Protein AF-A0AAW6XY29-F1 (afdb_monomer_lite)

Structure (mmCIF, N/CA/C/O backbone):
data_AF-A0AAW6XY29-F1
#
_entry.id   AF-A0AAW6XY29-F1
#
loop_
_atom_site.group_PDB
_atom_site.id
_atom_site.type_symbol
_atom_site.label_atom_id
_atom_site.label_alt_id
_atom_site.label_comp_id
_atom_site.label_asym_id
_atom_site.label_entity_id
_atom_site.label_seq_id
_atom_site.pdbx_PDB_ins_code
_atom_site.Cartn_x
_atom_site.Cartn_y
_atom_site.Cartn_z
_atom_site.occupancy
_atom_site.B_iso_or_equiv
_atom_site.auth_seq_id
_atom_site.auth_comp_id
_atom_site.auth_asym_id
_atom_site.auth_atom_id
_atom_site.pdbx_PDB_model_num
ATOM 1 N N . MET A 1 1 ? -2.137 -1.461 -13.299 1.00 73.56 1 MET A N 1
ATOM 2 C CA . MET A 1 1 ? -3.261 -2.405 -13.070 1.00 73.56 1 MET A CA 1
ATOM 3 C C . MET A 1 1 ? -3.184 -3.144 -11.741 1.00 73.56 1 MET A C 1
ATOM 5 O O . MET A 1 1 ? -4.227 -3.340 -11.135 1.00 73.56 1 MET A O 1
ATOM 9 N N . VAL A 1 2 ? -1.993 -3.513 -11.251 1.00 80.81 2 VAL A N 1
ATOM 10 C CA . VAL A 1 2 ? -1.844 -4.213 -9.957 1.00 80.81 2 VAL A CA 1
ATOM 11 C C . VAL A 1 2 ? -2.440 -3.420 -8.786 1.00 80.81 2 VAL A C 1
ATOM 13 O O . VAL A 1 2 ? -3.220 -3.976 -8.021 1.00 80.81 2 VAL A O 1
ATOM 16 N N . LEU A 1 3 ? -2.157 -2.114 -8.693 1.00 78.81 3 LEU A N 1
ATOM 17 C CA . LEU A 1 3 ? -2.700 -1.252 -7.631 1.00 78.81 3 LEU A CA 1
ATOM 18 C C . LEU A 1 3 ? -4.224 -1.107 -7.700 1.00 78.81 3 LEU A C 1
ATOM 20 O O . LEU A 1 3 ? -4.882 -1.212 -6.674 1.00 78.81 3 LEU A O 1
ATOM 24 N N . LEU A 1 4 ? -4.790 -0.956 -8.903 1.00 79.62 4 LEU A N 1
ATOM 25 C CA . LEU A 1 4 ? -6.242 -0.915 -9.110 1.00 79.62 4 LEU A CA 1
ATOM 26 C C . LEU A 1 4 ? -6.917 -2.205 -8.625 1.00 79.62 4 LEU A C 1
ATOM 28 O O . LEU A 1 4 ? -7.896 -2.150 -7.885 1.00 79.62 4 LEU A O 1
ATOM 32 N N . ALA A 1 5 ? -6.375 -3.367 -8.999 1.00 80.19 5 ALA A N 1
ATOM 33 C CA . ALA A 1 5 ? -6.884 -4.651 -8.525 1.00 80.19 5 ALA A CA 1
ATOM 34 C C . ALA A 1 5 ? -6.754 -4.775 -6.996 1.00 80.19 5 ALA A C 1
ATOM 36 O O . ALA A 1 5 ? -7.709 -5.169 -6.329 1.00 80.19 5 ALA A O 1
ATOM 37 N N . GLY A 1 6 ? -5.609 -4.376 -6.433 1.00 76.56 6 GLY A N 1
ATOM 38 C CA . GLY A 1 6 ? -5.377 -4.351 -4.987 1.00 76.56 6 GLY A CA 1
ATOM 39 C C . GLY A 1 6 ? -6.364 -3.453 -4.235 1.00 76.56 6 GLY A C 1
ATOM 40 O O . GLY A 1 6 ? -6.906 -3.878 -3.215 1.00 76.56 6 GLY A O 1
ATOM 41 N N . ALA A 1 7 ? -6.659 -2.262 -4.768 1.00 73.25 7 ALA A N 1
ATOM 42 C CA . ALA A 1 7 ? -7.613 -1.307 -4.205 1.00 73.25 7 ALA A CA 1
ATOM 43 C C . ALA A 1 7 ? -9.044 -1.865 -4.197 1.00 73.25 7 ALA A C 1
ATOM 45 O O . ALA A 1 7 ? -9.715 -1.827 -3.166 1.00 73.25 7 ALA A O 1
ATOM 46 N N . ILE A 1 8 ? -9.485 -2.463 -5.309 1.00 80.62 8 ILE A N 1
ATOM 47 C CA . ILE A 1 8 ? -10.803 -3.109 -5.411 1.00 80.62 8 ILE A CA 1
ATOM 48 C C . ILE A 1 8 ? -10.924 -4.249 -4.394 1.00 80.62 8 ILE A C 1
ATOM 50 O O . ILE A 1 8 ? -11.921 -4.338 -3.678 1.00 80.62 8 ILE A O 1
ATOM 54 N N . VAL A 1 9 ? -9.899 -5.099 -4.278 1.00 82.25 9 VAL A N 1
ATOM 55 C CA . VAL A 1 9 ? -9.902 -6.178 -3.280 1.00 82.25 9 VAL A CA 1
ATOM 56 C C . VAL A 1 9 ? -9.884 -5.613 -1.856 1.00 82.25 9 VAL A C 1
ATOM 58 O O . VAL A 1 9 ? -10.583 -6.137 -0.995 1.00 82.25 9 VAL A O 1
ATOM 61 N N . GLY A 1 10 ? -9.178 -4.507 -1.609 1.00 75.06 10 GLY A N 1
ATOM 62 C CA . GLY A 1 10 ? -9.187 -3.808 -0.321 1.00 75.06 10 GLY A CA 1
ATOM 63 C C . GLY A 1 10 ? -10.582 -3.328 0.100 1.00 75.06 10 GLY A C 1
ATOM 64 O O . GLY A 1 10 ? -10.947 -3.460 1.270 1.00 75.06 10 GLY A O 1
ATOM 65 N N . VAL A 1 11 ? -11.392 -2.850 -0.852 1.00 77.94 11 VAL A N 1
ATOM 66 C CA . VAL A 1 11 ? -12.801 -2.474 -0.619 1.00 77.94 11 VAL A CA 1
ATOM 67 C C . VAL A 1 11 ? -13.662 -3.697 -0.294 1.00 77.94 11 VAL A C 1
ATOM 69 O O . VAL A 1 11 ? -14.496 -3.643 0.607 1.00 77.94 11 VAL A O 1
ATOM 72 N N . LEU A 1 12 ? -13.447 -4.827 -0.972 1.00 80.38 12 LEU A N 1
ATOM 73 C CA . LEU A 1 12 ? -14.156 -6.069 -0.647 1.00 80.38 12 LEU A CA 1
ATOM 74 C C . LEU A 1 12 ? -13.781 -6.564 0.758 1.00 80.38 12 LEU A C 1
ATOM 76 O O . LEU A 1 12 ? -14.654 -6.926 1.541 1.00 80.38 12 LEU A O 1
ATOM 80 N N . ILE A 1 13 ? -12.496 -6.518 1.115 1.00 77.56 13 ILE A N 1
ATOM 81 C CA . ILE A 1 13 ? -12.022 -6.847 2.464 1.00 77.56 13 ILE A CA 1
ATOM 82 C C . ILE A 1 13 ? -12.714 -5.964 3.514 1.00 77.56 13 ILE A C 1
ATOM 84 O O . ILE A 1 13 ? -13.157 -6.484 4.535 1.00 77.56 13 ILE A O 1
ATOM 88 N N . GLU A 1 14 ? -12.869 -4.660 3.263 1.00 73.94 14 GLU A N 1
ATOM 89 C CA . GLU A 1 14 ? -13.608 -3.755 4.164 1.00 73.94 14 GLU A CA 1
ATOM 90 C C . GLU A 1 14 ? -15.055 -4.219 4.385 1.00 73.94 14 GLU A C 1
ATOM 92 O O . GLU A 1 14 ? -15.541 -4.222 5.517 1.00 73.94 14 GLU A O 1
ATOM 97 N N . ALA A 1 15 ? -15.727 -4.622 3.303 1.00 77.38 15 ALA A N 1
ATOM 98 C CA . ALA A 1 15 ? -17.138 -4.990 3.314 1.00 77.38 15 ALA A CA 1
ATOM 99 C C . ALA A 1 15 ? -17.414 -6.320 4.034 1.00 77.38 15 ALA A C 1
ATOM 101 O O . ALA A 1 15 ? -18.484 -6.485 4.620 1.00 77.38 15 ALA A O 1
ATOM 102 N N . PHE A 1 16 ? -16.469 -7.265 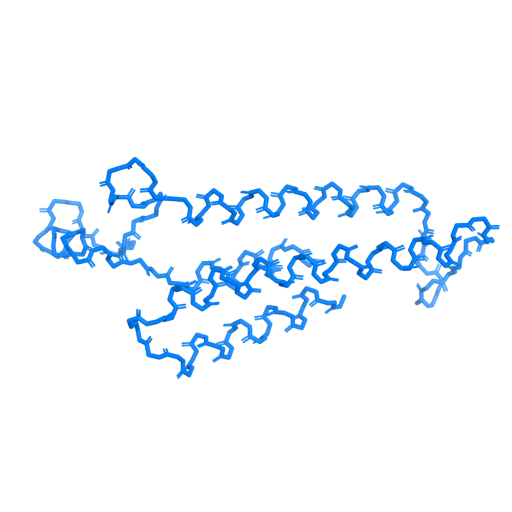3.997 1.00 78.12 16 PHE A N 1
ATOM 103 C CA . PHE A 1 16 ? -16.676 -8.625 4.509 1.00 78.12 16 PHE A CA 1
ATOM 104 C C . PHE A 1 16 ? -15.945 -8.935 5.825 1.00 78.12 16 PHE A C 1
ATOM 106 O O . PHE A 1 16 ? -16.341 -9.872 6.521 1.00 78.12 16 PHE A O 1
ATOM 113 N N . VAL A 1 17 ? -14.894 -8.195 6.202 1.00 77.88 17 VAL A N 1
ATOM 114 C CA . VAL A 1 17 ? -14.109 -8.501 7.413 1.00 77.88 17 VAL A CA 1
ATOM 115 C C . VAL A 1 17 ? -14.714 -7.842 8.667 1.00 77.88 17 VAL A C 1
ATOM 117 O O . VAL A 1 17 ? -14.980 -6.639 8.670 1.00 77.88 17 VAL A O 1
ATOM 120 N N . PRO A 1 18 ? -14.890 -8.585 9.780 1.00 73.88 18 PRO A N 1
ATOM 121 C CA . PRO A 1 18 ? -15.421 -8.040 11.029 1.00 73.88 18 PRO A CA 1
ATOM 122 C C . PRO A 1 18 ? -14.501 -6.979 11.657 1.00 73.88 18 PRO A C 1
ATOM 124 O O . PRO A 1 18 ? -13.271 -7.082 11.614 1.00 73.88 18 PRO A O 1
ATOM 127 N N . ALA A 1 19 ? -15.111 -5.980 12.306 1.00 64.50 19 ALA A N 1
A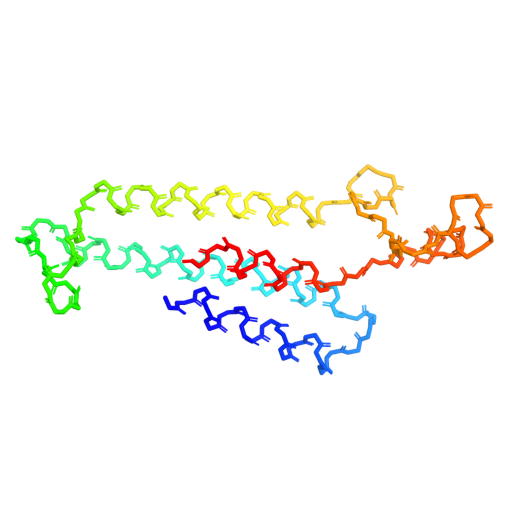TOM 128 C CA . ALA A 1 19 ? -14.459 -4.747 12.768 1.00 64.50 19 ALA A CA 1
ATOM 129 C C . ALA A 1 19 ? -13.188 -4.957 13.617 1.00 64.50 19 ALA A C 1
ATOM 131 O O . ALA A 1 19 ? -12.239 -4.190 13.487 1.00 64.50 19 ALA A O 1
ATOM 132 N N . GLY A 1 20 ? -13.131 -6.017 14.434 1.00 68.12 20 GLY A N 1
ATOM 133 C CA . GLY A 1 20 ? -11.972 -6.304 15.289 1.00 68.12 20 GLY A CA 1
ATOM 134 C C . GLY A 1 20 ? -10.702 -6.738 14.539 1.00 68.12 20 GLY A C 1
ATOM 135 O O . GLY A 1 20 ? -9.598 -6.514 15.029 1.00 68.12 20 GLY A O 1
ATOM 136 N N . ALA A 1 21 ? -10.831 -7.336 13.349 1.00 72.50 21 ALA A N 1
ATOM 137 C CA . ALA A 1 21 ? -9.692 -7.781 12.534 1.00 72.50 21 ALA A CA 1
ATOM 138 C C . ALA A 1 21 ? -9.426 -6.871 11.325 1.00 72.50 21 ALA A C 1
ATOM 140 O O . ALA A 1 21 ? -8.308 -6.846 10.805 1.00 72.50 21 ALA A O 1
ATOM 141 N N . ARG A 1 22 ? -10.437 -6.108 10.895 1.00 75.50 22 ARG A N 1
ATOM 142 C CA . ARG A 1 22 ? -10.445 -5.330 9.651 1.00 75.50 22 ARG A CA 1
ATOM 143 C C . ARG A 1 22 ? -9.236 -4.420 9.485 1.00 75.50 22 ARG A C 1
ATOM 145 O O . ARG A 1 22 ? -8.590 -4.459 8.443 1.00 75.50 22 ARG A O 1
ATOM 152 N N . ARG A 1 23 ? -8.851 -3.699 10.542 1.00 68.00 23 ARG A N 1
ATOM 153 C CA . ARG A 1 23 ? -7.674 -2.820 10.517 1.00 68.00 23 ARG A CA 1
ATOM 154 C C . ARG A 1 23 ? -6.378 -3.580 10.227 1.00 68.00 23 ARG A C 1
ATOM 156 O O . ARG A 1 23 ? -5.626 -3.183 9.346 1.00 68.00 23 ARG A O 1
ATOM 163 N N . LYS A 1 24 ? -6.121 -4.688 10.935 1.00 74.62 24 LYS A N 1
ATOM 164 C CA . LYS A 1 24 ? -4.902 -5.492 10.733 1.00 74.62 24 LYS A CA 1
ATOM 165 C C . LYS A 1 24 ? -4.859 -6.077 9.324 1.00 74.62 24 LYS A C 1
ATOM 167 O O . LYS A 1 24 ? -3.821 -6.016 8.675 1.00 74.62 24 LYS A O 1
ATOM 172 N N . VAL A 1 25 ? -5.989 -6.608 8.851 1.00 78.19 25 VAL A N 1
ATOM 173 C CA . VAL A 1 25 ? -6.084 -7.189 7.506 1.00 78.19 25 VAL A CA 1
ATOM 174 C C . VAL A 1 25 ? -5.839 -6.123 6.442 1.00 78.19 25 VAL A C 1
ATOM 176 O O . VAL A 1 25 ? -5.094 -6.382 5.504 1.00 78.19 25 VAL A O 1
ATOM 179 N N . GLN A 1 26 ? -6.389 -4.919 6.597 1.00 77.19 26 GLN A N 1
ATOM 180 C CA . GLN A 1 26 ? -6.195 -3.861 5.611 1.00 77.19 26 GLN A CA 1
ATOM 181 C C . GLN A 1 26 ? -4.792 -3.274 5.585 1.00 77.19 26 GLN A C 1
ATOM 183 O O . GLN A 1 26 ? -4.266 -3.069 4.497 1.00 77.19 26 GLN A O 1
ATOM 188 N N . VAL A 1 27 ? -4.155 -3.065 6.739 1.00 76.81 27 VAL A N 1
ATOM 189 C CA . VAL A 1 27 ? -2.750 -2.629 6.779 1.00 76.81 27 VAL A CA 1
ATOM 190 C C . VAL A 1 27 ? -1.873 -3.627 6.021 1.00 76.81 27 VAL A C 1
ATOM 192 O O . VAL A 1 27 ? -1.129 -3.248 5.117 1.00 76.81 27 VAL A O 1
ATOM 195 N N . VAL A 1 28 ? -2.007 -4.919 6.341 1.00 81.31 28 VAL A N 1
ATOM 196 C CA . VAL A 1 28 ? -1.237 -5.985 5.688 1.00 81.31 28 VAL A CA 1
ATOM 197 C C . VAL A 1 28 ? -1.555 -6.051 4.193 1.00 81.31 28 VAL A C 1
ATOM 199 O O . VAL A 1 28 ? -0.640 -6.150 3.377 1.00 81.31 28 VAL A O 1
ATOM 202 N N . TRP A 1 29 ? -2.830 -5.944 3.812 1.00 85.38 29 TRP A N 1
ATOM 203 C CA . TRP A 1 29 ? -3.250 -5.994 2.412 1.00 85.38 29 TRP A CA 1
ATOM 204 C C . TRP A 1 29 ? -2.724 -4.817 1.585 1.00 85.38 29 TRP A C 1
ATOM 206 O O . TRP A 1 29 ? -2.263 -5.017 0.458 1.00 85.38 29 TRP A O 1
ATOM 216 N N . SER A 1 30 ? -2.744 -3.601 2.135 1.00 79.81 30 SER A N 1
ATOM 217 C CA . SER A 1 30 ? -2.216 -2.416 1.459 1.00 79.81 30 SER A CA 1
ATOM 218 C C . SER A 1 30 ? -0.708 -2.509 1.250 1.00 79.81 30 SER A C 1
ATOM 220 O O . SER A 1 30 ? -0.233 -2.244 0.146 1.00 79.81 30 SER A O 1
ATOM 222 N N . VAL A 1 31 ? 0.040 -2.979 2.255 1.00 84.25 31 VAL A N 1
ATOM 223 C CA . VAL A 1 31 ? 1.485 -3.227 2.118 1.00 84.25 31 VAL A CA 1
ATOM 224 C C . VAL A 1 31 ? 1.758 -4.279 1.040 1.00 84.25 31 VAL A C 1
ATOM 226 O O . VAL A 1 31 ? 2.569 -4.041 0.146 1.00 84.25 31 VAL A O 1
ATOM 229 N N . ILE A 1 32 ? 1.047 -5.412 1.063 1.00 87.00 32 ILE A N 1
ATOM 230 C CA . ILE A 1 32 ? 1.194 -6.469 0.048 1.00 87.00 32 ILE A CA 1
ATOM 231 C C . ILE A 1 32 ? 0.881 -5.937 -1.354 1.00 87.00 32 ILE A C 1
ATOM 233 O O . ILE A 1 32 ? 1.612 -6.238 -2.295 1.00 87.00 32 ILE A O 1
ATOM 237 N N . SER A 1 33 ? -0.168 -5.127 -1.502 1.00 85.69 33 SER A N 1
ATOM 238 C CA . SER A 1 33 ? -0.579 -4.571 -2.796 1.00 85.69 33 SER A CA 1
ATOM 239 C C . SER A 1 33 ? 0.489 -3.649 -3.391 1.00 85.69 33 SER A C 1
ATOM 241 O O . SER A 1 33 ? 0.788 -3.744 -4.583 1.00 85.69 33 SER A O 1
ATOM 243 N N . VAL A 1 34 ? 1.109 -2.794 -2.569 1.00 82.50 34 VAL A N 1
ATOM 244 C CA . VAL A 1 34 ? 2.197 -1.910 -3.017 1.00 82.50 34 VAL A CA 1
ATOM 245 C C . VAL A 1 34 ? 3.464 -2.701 -3.345 1.00 82.50 34 VAL A C 1
ATOM 247 O O . VAL A 1 34 ? 4.086 -2.452 -4.378 1.00 82.50 34 VAL A O 1
ATOM 250 N N . LEU A 1 35 ? 3.816 -3.709 -2.541 1.00 86.31 35 LEU A N 1
ATOM 251 C CA . LEU A 1 35 ? 4.948 -4.593 -2.841 1.00 86.31 35 LEU A CA 1
ATOM 252 C C . LEU A 1 35 ? 4.730 -5.383 -4.138 1.00 86.31 35 LEU A C 1
ATOM 254 O O . LEU A 1 35 ? 5.634 -5.466 -4.967 1.00 86.31 35 LEU A O 1
ATOM 258 N N . ALA A 1 36 ? 3.524 -5.909 -4.361 1.00 86.81 36 ALA A N 1
ATOM 259 C CA . ALA A 1 36 ? 3.173 -6.596 -5.600 1.00 86.81 36 ALA A CA 1
ATOM 260 C C . ALA A 1 36 ? 3.291 -5.663 -6.816 1.00 86.81 36 ALA A C 1
ATOM 262 O O . ALA A 1 36 ? 3.775 -6.077 -7.871 1.00 86.81 36 ALA A O 1
ATOM 263 N N . ALA A 1 37 ? 2.903 -4.392 -6.670 1.00 83.69 37 ALA A N 1
ATOM 264 C CA . ALA A 1 37 ? 3.072 -3.391 -7.717 1.00 83.69 37 ALA A CA 1
ATOM 265 C C . ALA A 1 37 ? 4.552 -3.080 -7.999 1.00 83.69 37 ALA A C 1
ATOM 267 O O . ALA A 1 37 ? 4.928 -2.974 -9.165 1.00 83.69 37 ALA A O 1
ATOM 268 N N . ALA A 1 38 ? 5.400 -3.009 -6.968 1.00 83.69 38 ALA A N 1
ATOM 269 C CA . ALA A 1 38 ? 6.844 -2.826 -7.128 1.00 83.69 38 ALA A CA 1
ATOM 270 C C . ALA A 1 38 ? 7.517 -4.021 -7.826 1.00 83.69 38 ALA A C 1
ATOM 272 O O . ALA A 1 38 ? 8.358 -3.835 -8.709 1.00 83.69 38 ALA A O 1
ATOM 273 N N . VAL A 1 39 ? 7.110 -5.250 -7.490 1.00 86.94 39 VAL A N 1
ATOM 274 C CA . VAL A 1 39 ? 7.592 -6.467 -8.164 1.00 86.94 39 VAL A CA 1
ATOM 275 C C . VAL A 1 39 ? 7.171 -6.468 -9.631 1.00 86.94 39 VAL A C 1
ATOM 277 O O . VAL A 1 39 ? 8.010 -6.681 -10.503 1.00 86.94 39 VAL A O 1
ATOM 280 N N . ALA A 1 40 ? 5.904 -6.167 -9.923 1.00 84.81 40 ALA A N 1
ATOM 281 C CA . ALA A 1 40 ? 5.414 -6.085 -11.296 1.00 84.81 40 ALA A CA 1
ATOM 282 C C . ALA A 1 40 ? 6.153 -5.007 -12.108 1.00 84.81 40 ALA A C 1
ATOM 284 O O . ALA A 1 40 ? 6.547 -5.267 -13.242 1.00 84.81 40 ALA A O 1
ATOM 285 N N . LEU A 1 41 ? 6.403 -3.832 -11.516 1.00 84.31 41 LEU A N 1
ATOM 286 C CA . LEU A 1 41 ? 7.189 -2.768 -12.144 1.00 84.31 41 LEU A CA 1
ATOM 287 C C . LEU A 1 41 ? 8.616 -3.234 -12.462 1.00 84.31 41 LEU A C 1
ATOM 289 O O . LEU A 1 41 ? 9.120 -2.964 -13.547 1.00 84.31 41 LEU A O 1
ATOM 293 N N . THR A 1 42 ? 9.248 -3.967 -11.542 1.00 83.31 42 THR A N 1
ATOM 294 C CA . THR A 1 42 ? 10.607 -4.499 -11.723 1.00 83.31 42 THR A CA 1
ATOM 295 C C . THR A 1 42 ? 10.660 -5.544 -12.836 1.00 83.31 42 THR A C 1
ATOM 297 O O . THR A 1 42 ? 11.551 -5.481 -13.678 1.00 83.31 42 THR A O 1
ATOM 300 N N . ILE A 1 43 ? 9.696 -6.471 -12.884 1.00 84.38 43 ILE A N 1
ATOM 301 C CA . ILE A 1 43 ? 9.610 -7.494 -13.940 1.00 84.38 43 ILE A CA 1
ATOM 302 C C . ILE A 1 43 ? 9.473 -6.822 -15.310 1.00 84.38 43 ILE A C 1
ATOM 304 O O . ILE A 1 43 ? 10.279 -7.079 -16.202 1.00 84.38 43 ILE A O 1
ATOM 308 N N . VAL A 1 44 ? 8.517 -5.898 -15.453 1.00 81.19 44 VAL A N 1
ATOM 309 C CA . VAL A 1 44 ? 8.295 -5.165 -16.710 1.00 81.19 44 VAL A CA 1
ATOM 310 C C . VAL A 1 44 ? 9.513 -4.312 -17.076 1.00 81.19 44 VAL A C 1
ATOM 312 O O . VAL A 1 44 ? 9.908 -4.263 -18.242 1.00 81.19 44 VAL A O 1
ATOM 315 N N . GLY A 1 45 ? 10.143 -3.671 -16.089 1.00 76.94 45 GLY A N 1
ATOM 316 C CA . GLY A 1 45 ? 11.353 -2.876 -16.275 1.00 76.94 45 GLY A CA 1
ATOM 317 C C . GLY A 1 45 ? 12.515 -3.706 -16.818 1.00 76.94 45 GLY A C 1
ATOM 318 O O . GLY A 1 45 ? 13.127 -3.305 -17.802 1.00 76.94 45 GLY A O 1
ATOM 319 N N . ILE A 1 46 ? 12.777 -4.887 -16.246 1.00 78.69 46 ILE A N 1
ATOM 320 C CA . ILE A 1 46 ? 13.818 -5.818 -16.719 1.00 78.69 46 ILE A CA 1
ATOM 321 C C . ILE A 1 46 ? 13.498 -6.325 -18.128 1.00 78.69 46 ILE A C 1
ATOM 323 O O . ILE A 1 46 ? 14.380 -6.363 -18.983 1.00 78.69 46 ILE A O 1
ATOM 327 N N . GLU A 1 47 ? 12.242 -6.687 -18.396 1.00 75.12 47 GLU A N 1
ATOM 328 C CA . GLU A 1 47 ? 11.820 -7.176 -19.712 1.00 75.12 47 GLU A CA 1
ATOM 329 C C . GLU A 1 47 ? 11.939 -6.118 -20.814 1.00 75.12 47 GLU A C 1
ATOM 331 O O . GLU A 1 47 ? 12.119 -6.478 -21.982 1.00 75.12 47 GLU A O 1
ATOM 336 N N . THR A 1 48 ? 11.842 -4.838 -20.455 1.00 70.06 48 THR A N 1
ATOM 337 C CA . THR A 1 48 ? 11.873 -3.698 -21.385 1.00 70.06 48 THR A CA 1
ATOM 338 C C . THR A 1 48 ? 13.268 -3.064 -21.481 1.00 70.06 48 THR A C 1
ATOM 340 O O . THR A 1 48 ? 13.572 -2.393 -22.467 1.00 70.06 48 THR A O 1
ATOM 343 N N . TYR A 1 49 ? 14.152 -3.309 -20.505 1.00 63.84 49 TYR A N 1
ATOM 344 C CA . TYR A 1 49 ? 15.500 -2.740 -20.454 1.00 63.84 49 TYR A CA 1
ATOM 345 C C . TYR A 1 49 ? 16.326 -3.134 -21.689 1.00 63.84 49 TYR A C 1
ATOM 347 O O . TYR A 1 49 ? 16.564 -4.312 -21.955 1.00 63.84 49 TYR A O 1
ATOM 355 N N . GLY A 1 50 ? 16.763 -2.138 -22.464 1.00 59.19 50 GLY A N 1
ATOM 356 C CA . GLY A 1 50 ? 17.556 -2.338 -23.684 1.00 59.19 50 GLY A CA 1
ATOM 357 C C . GLY A 1 50 ? 16.754 -2.698 -24.942 1.00 59.19 50 GLY A C 1
ATOM 358 O O . GLY A 1 50 ? 17.352 -2.884 -26.001 1.00 59.19 50 GLY A O 1
ATOM 359 N N . LYS A 1 51 ? 15.418 -2.768 -24.868 1.00 59.09 51 LYS A N 1
ATOM 360 C CA . LYS A 1 51 ? 14.544 -2.886 -26.046 1.00 59.09 51 LYS A CA 1
ATOM 361 C C . LYS A 1 51 ? 14.098 -1.492 -26.502 1.00 59.09 51 LYS A C 1
ATOM 363 O O . LYS A 1 51 ? 13.937 -0.590 -25.687 1.00 59.09 51 LYS A O 1
ATOM 368 N N . MET A 1 52 ? 13.906 -1.311 -27.813 1.00 54.44 52 MET A N 1
ATOM 369 C CA . MET A 1 52 ? 13.311 -0.090 -28.386 1.00 54.44 52 MET A CA 1
ATOM 370 C C . MET A 1 52 ? 11.984 0.224 -27.667 1.00 54.44 52 MET A C 1
ATOM 372 O O . MET A 1 52 ? 11.259 -0.738 -27.376 1.00 54.44 52 MET A O 1
ATOM 376 N N . PRO A 1 53 ? 11.661 1.507 -27.389 1.00 55.50 53 PRO A N 1
ATOM 377 C CA . PRO A 1 53 ? 10.473 1.885 -26.628 1.00 55.50 53 PRO A CA 1
ATOM 378 C C . PRO A 1 53 ? 9.248 1.189 -27.213 1.00 55.50 53 PRO A C 1
ATOM 380 O O . PRO A 1 53 ? 8.893 1.381 -28.375 1.00 55.50 53 PRO A O 1
ATOM 383 N N . GLN A 1 54 ? 8.660 0.298 -26.418 1.00 54.59 54 GLN A N 1
ATOM 384 C CA . GLN A 1 54 ? 7.444 -0.398 -26.798 1.00 54.59 54 GLN A CA 1
ATOM 385 C C . GLN A 1 54 ? 6.299 0.590 -26.595 1.00 54.59 54 GLN A C 1
ATOM 387 O O . GLN A 1 54 ? 6.067 1.057 -25.480 1.00 54.59 54 GLN A O 1
ATOM 392 N N . THR A 1 55 ? 5.597 0.930 -27.670 1.00 54.59 55 THR A N 1
ATOM 393 C CA . THR A 1 55 ? 4.349 1.684 -27.595 1.00 54.59 55 THR A CA 1
ATOM 394 C C . THR A 1 55 ? 3.286 0.793 -26.964 1.00 54.59 55 THR A C 1
ATOM 396 O O . THR A 1 55 ? 2.784 -0.147 -27.580 1.00 54.59 55 THR A O 1
ATOM 399 N N . VAL A 1 56 ? 2.950 1.063 -25.704 1.00 56.66 56 VAL A N 1
ATOM 400 C CA . VAL A 1 56 ? 1.886 0.348 -24.990 1.00 56.66 56 VAL A CA 1
ATOM 401 C C . VAL A 1 56 ? 0.596 1.151 -25.150 1.00 56.66 56 VAL A C 1
ATOM 403 O O . VAL A 1 56 ? 0.563 2.328 -24.827 1.00 56.66 56 VAL A O 1
ATOM 406 N N . GLY A 1 57 ? -0.470 0.535 -25.670 1.00 52.44 57 GLY A N 1
ATOM 407 C CA . GLY A 1 57 ? -1.759 1.208 -25.882 1.00 52.44 57 GLY A CA 1
ATOM 408 C C . GLY A 1 57 ? -1.727 2.235 -27.019 1.00 52.44 57 GLY A C 1
ATOM 409 O O . GLY A 1 57 ? -1.299 3.366 -26.834 1.00 52.44 57 GLY A O 1
ATOM 410 N N . ALA A 1 58 ? -2.176 1.825 -28.210 1.00 51.09 58 ALA A N 1
ATOM 411 C CA . ALA A 1 58 ? -2.474 2.684 -29.367 1.00 51.09 58 ALA A CA 1
ATOM 412 C C . ALA A 1 58 ? -1.437 3.773 -29.757 1.00 51.09 58 ALA A C 1
ATOM 414 O O . ALA A 1 58 ? -1.773 4.683 -30.506 1.00 51.09 58 ALA A O 1
ATOM 415 N N . GLY A 1 59 ? -0.178 3.679 -29.313 1.00 53.28 59 GLY A N 1
ATOM 416 C CA . GLY A 1 59 ? 0.887 4.624 -29.666 1.00 53.28 59 GLY A CA 1
ATOM 417 C C . GLY A 1 59 ? 1.061 5.838 -28.743 1.00 53.28 59 GLY A C 1
ATOM 418 O O . GLY A 1 59 ? 1.929 6.656 -29.027 1.00 53.28 59 GLY A O 1
ATOM 419 N N . GLU A 1 60 ? 0.301 5.964 -27.650 1.00 52.66 60 GLU A N 1
ATOM 420 C CA . GLU A 1 60 ? 0.343 7.164 -26.788 1.00 52.66 60 GLU A CA 1
ATOM 421 C C . GLU A 1 60 ? 1.281 7.038 -25.577 1.00 52.66 60 GLU A C 1
ATOM 423 O O . GLU A 1 60 ? 1.744 8.051 -25.053 1.00 52.66 60 GLU A O 1
ATOM 428 N N . TYR A 1 61 ? 1.616 5.817 -25.145 1.00 54.06 61 TYR A N 1
ATOM 429 C CA . TYR A 1 61 ? 2.480 5.601 -23.983 1.00 54.06 61 TYR A CA 1
ATOM 430 C C . TYR A 1 61 ? 3.866 5.097 -24.390 1.00 54.06 61 TYR A C 1
ATOM 432 O O . TYR A 1 61 ? 4.054 3.927 -24.736 1.00 54.06 61 TYR A O 1
ATOM 440 N N . ASN A 1 62 ? 4.853 5.992 -24.312 1.00 57.19 62 ASN A N 1
ATOM 441 C CA . ASN A 1 62 ? 6.263 5.632 -24.395 1.00 57.19 62 ASN A CA 1
ATOM 442 C C . ASN A 1 62 ? 6.750 5.261 -22.990 1.00 57.19 62 ASN A C 1
ATOM 444 O O . ASN A 1 62 ? 6.989 6.127 -22.145 1.00 57.19 62 ASN A O 1
ATOM 448 N N . ALA A 1 63 ? 6.862 3.958 -22.729 1.00 62.12 63 ALA A N 1
ATOM 449 C CA . ALA A 1 63 ? 7.434 3.440 -21.493 1.00 62.12 63 ALA A CA 1
ATOM 450 C C . ALA A 1 63 ? 8.961 3.633 -21.512 1.00 62.12 63 ALA A C 1
ATOM 452 O O . ALA A 1 63 ? 9.711 2.725 -21.864 1.00 62.12 63 ALA A O 1
ATOM 453 N N . ASP A 1 64 ? 9.409 4.849 -21.198 1.00 70.38 64 ASP A N 1
ATOM 454 C CA . ASP A 1 64 ? 10.825 5.204 -21.102 1.00 70.38 64 ASP A CA 1
ATOM 455 C C . ASP A 1 64 ? 11.349 5.020 -19.666 1.00 70.38 64 ASP A C 1
ATOM 457 O O . ASP A 1 64 ? 10.580 4.983 -18.700 1.00 70.38 64 ASP A O 1
ATOM 461 N N . GLY A 1 65 ? 12.671 4.936 -19.505 1.00 70.75 65 GLY A N 1
ATOM 462 C CA . GLY A 1 65 ? 13.335 4.772 -18.208 1.00 70.75 65 GLY A CA 1
ATOM 463 C C . GLY A 1 65 ? 12.941 5.845 -17.186 1.00 70.75 65 GLY A C 1
ATOM 464 O O . GLY A 1 65 ? 12.833 5.547 -15.996 1.00 70.75 65 GLY A O 1
ATOM 465 N N . LEU A 1 66 ? 12.641 7.068 -17.643 1.00 79.38 66 LEU A N 1
ATOM 466 C CA . LEU A 1 66 ? 12.125 8.146 -16.794 1.00 79.38 66 LEU A CA 1
ATOM 467 C C . LEU A 1 66 ? 10.753 7.807 -16.194 1.00 79.38 66 LEU A C 1
ATOM 469 O O . LEU A 1 66 ? 10.523 8.047 -15.010 1.00 79.38 66 LEU A O 1
ATOM 473 N N . THR A 1 67 ? 9.859 7.223 -16.989 1.00 79.56 67 THR A N 1
ATOM 474 C CA . THR A 1 67 ? 8.510 6.843 -16.556 1.00 79.56 67 THR A CA 1
ATOM 475 C C . THR A 1 67 ? 8.572 5.741 -15.501 1.00 79.56 67 THR A C 1
ATOM 477 O O . THR A 1 67 ? 7.926 5.848 -14.458 1.00 79.56 67 THR A O 1
ATOM 480 N N . PHE A 1 68 ? 9.426 4.732 -15.712 1.00 79.94 68 PHE A N 1
ATOM 481 C CA . PHE A 1 68 ? 9.689 3.698 -14.707 1.00 79.94 68 PHE A CA 1
ATOM 482 C C . PHE A 1 68 ? 10.291 4.283 -13.421 1.00 79.94 68 PHE A C 1
ATOM 484 O O . PHE A 1 68 ? 9.887 3.898 -12.324 1.00 79.94 68 PHE A O 1
ATOM 491 N N . GLY A 1 69 ? 11.215 5.244 -13.543 1.00 82.00 69 GLY A N 1
ATOM 492 C CA . GLY A 1 69 ? 11.818 5.939 -12.404 1.00 82.00 69 GLY A CA 1
ATOM 493 C C . GLY A 1 69 ? 10.799 6.727 -11.577 1.00 82.00 69 GLY A C 1
ATOM 494 O O . GLY A 1 69 ? 10.748 6.579 -10.357 1.00 82.00 69 GLY A O 1
ATOM 495 N N . ALA A 1 70 ? 9.939 7.510 -12.232 1.00 84.19 70 ALA A N 1
ATOM 496 C CA . ALA A 1 70 ? 8.868 8.250 -11.567 1.00 84.19 70 ALA A CA 1
ATOM 497 C C . ALA A 1 70 ? 7.882 7.306 -10.858 1.00 84.19 70 ALA A C 1
ATOM 499 O O . ALA A 1 70 ? 7.499 7.547 -9.713 1.00 84.19 70 ALA A O 1
ATOM 500 N N . GLN A 1 71 ? 7.525 6.190 -11.501 1.00 83.38 71 GLN A N 1
ATOM 501 C CA . GLN A 1 71 ? 6.625 5.196 -10.922 1.00 83.38 71 GLN A CA 1
ATOM 502 C C . GLN A 1 71 ? 7.247 4.476 -9.715 1.00 83.38 71 GLN A C 1
ATOM 504 O O . GLN A 1 71 ? 6.559 4.237 -8.724 1.00 83.38 71 GLN A O 1
ATOM 509 N N . ALA A 1 72 ? 8.553 4.196 -9.742 1.00 85.44 72 ALA A N 1
ATOM 510 C CA . ALA A 1 72 ? 9.268 3.633 -8.598 1.00 85.44 72 ALA A CA 1
ATOM 511 C C . ALA A 1 72 ? 9.291 4.600 -7.403 1.00 85.44 72 ALA A C 1
ATOM 513 O O . ALA A 1 72 ? 9.024 4.186 -6.276 1.00 85.44 72 ALA A O 1
ATOM 514 N N . ILE A 1 73 ? 9.544 5.892 -7.642 1.00 88.44 73 ILE A N 1
ATOM 515 C CA . ILE A 1 73 ? 9.511 6.925 -6.593 1.00 88.44 73 ILE A CA 1
ATOM 516 C C . ILE A 1 73 ? 8.116 7.007 -5.963 1.00 88.44 73 ILE A C 1
ATOM 518 O O . ILE A 1 73 ? 7.999 6.997 -4.738 1.00 88.44 73 ILE A O 1
ATOM 522 N N . MET A 1 74 ? 7.062 7.023 -6.782 1.00 87.56 74 MET A N 1
ATOM 523 C CA . MET A 1 74 ? 5.674 7.034 -6.305 1.00 87.56 74 MET A CA 1
ATOM 524 C C . MET A 1 74 ? 5.354 5.818 -5.430 1.00 87.56 74 MET A C 1
ATOM 526 O O . MET A 1 74 ? 4.740 5.969 -4.376 1.00 87.56 74 MET A O 1
ATOM 530 N N . LEU A 1 75 ? 5.808 4.621 -5.817 1.00 86.44 75 LEU A N 1
ATOM 531 C CA . LEU A 1 75 ? 5.623 3.407 -5.016 1.00 86.44 75 LEU A CA 1
ATOM 532 C C . LEU A 1 75 ? 6.364 3.471 -3.676 1.00 86.44 75 LEU A C 1
ATOM 534 O O . LEU A 1 75 ? 5.812 3.046 -2.664 1.00 86.44 75 LEU A O 1
ATOM 538 N N . ILE A 1 76 ? 7.585 4.012 -3.652 1.00 87.12 76 ILE A N 1
ATOM 539 C CA . ILE A 1 76 ? 8.366 4.171 -2.417 1.00 87.12 76 ILE A CA 1
ATOM 540 C C . ILE A 1 76 ? 7.667 5.149 -1.473 1.00 87.12 76 ILE A C 1
ATOM 542 O O . ILE A 1 76 ? 7.450 4.821 -0.308 1.00 87.12 76 ILE A O 1
ATOM 546 N N . ILE A 1 77 ? 7.283 6.327 -1.973 1.00 87.94 77 ILE A N 1
ATOM 547 C CA . ILE A 1 77 ? 6.582 7.334 -1.170 1.00 87.94 77 ILE A CA 1
ATOM 548 C C . ILE A 1 77 ? 5.251 6.765 -0.672 1.00 87.94 77 ILE A C 1
ATOM 550 O O . ILE A 1 77 ? 4.977 6.837 0.521 1.00 87.94 77 ILE A O 1
ATOM 554 N N . GLY A 1 78 ? 4.471 6.120 -1.544 1.00 84.00 78 GLY A N 1
ATOM 555 C CA . GLY A 1 78 ? 3.206 5.483 -1.177 1.00 84.00 78 GLY A CA 1
ATOM 556 C C . GLY A 1 78 ? 3.360 4.402 -0.108 1.00 84.00 78 GLY A C 1
ATOM 557 O O . GLY A 1 78 ? 2.574 4.357 0.837 1.00 84.00 78 GLY A O 1
ATOM 558 N N . LEU A 1 79 ? 4.398 3.564 -0.205 1.00 84.19 79 LEU A N 1
ATOM 559 C CA . LEU A 1 79 ? 4.699 2.552 0.808 1.00 84.19 79 LEU A CA 1
ATOM 560 C C . LEU A 1 79 ? 5.021 3.196 2.159 1.00 84.19 79 LEU A C 1
ATOM 562 O O . LEU A 1 79 ? 4.471 2.782 3.177 1.00 84.19 79 LEU A O 1
ATOM 566 N N . LEU A 1 80 ? 5.882 4.218 2.171 1.00 83.81 80 LEU A N 1
ATOM 567 C CA . LEU A 1 80 ? 6.229 4.945 3.392 1.00 83.81 80 LEU A CA 1
ATOM 568 C C . LEU A 1 80 ? 5.001 5.629 3.997 1.00 83.81 80 LEU A C 1
ATOM 570 O O . LEU A 1 80 ? 4.795 5.526 5.200 1.00 83.81 80 LEU A O 1
ATOM 574 N N . SER A 1 81 ? 4.146 6.252 3.184 1.00 81.81 81 SER A N 1
ATOM 575 C CA . SER A 1 81 ? 2.888 6.842 3.648 1.00 81.81 81 SER A CA 1
ATOM 576 C C . SER A 1 81 ? 1.960 5.807 4.288 1.00 81.81 81 SER A C 1
ATOM 578 O O . SER A 1 81 ? 1.384 6.088 5.335 1.00 81.81 81 SER A O 1
ATOM 580 N N . ILE A 1 82 ? 1.844 4.601 3.716 1.00 77.81 82 ILE A N 1
ATOM 581 C CA . ILE A 1 82 ? 1.054 3.506 4.307 1.00 77.81 82 ILE A CA 1
ATOM 582 C C . ILE A 1 82 ? 1.657 3.049 5.636 1.00 77.81 82 ILE A C 1
ATOM 584 O O . ILE A 1 82 ? 0.912 2.807 6.581 1.00 77.81 82 ILE A O 1
ATOM 588 N N . LEU A 1 83 ? 2.985 2.933 5.725 1.00 79.50 83 LEU A N 1
ATOM 589 C CA . LEU A 1 83 ? 3.659 2.553 6.967 1.00 79.50 83 LEU A CA 1
ATOM 590 C C . LEU A 1 83 ? 3.487 3.620 8.051 1.00 79.50 83 LEU A C 1
ATOM 592 O O . LEU A 1 83 ? 3.164 3.268 9.176 1.00 79.50 83 LEU A O 1
ATOM 596 N N . VAL A 1 84 ? 3.610 4.904 7.706 1.00 77.62 84 VAL A N 1
ATOM 597 C CA . VAL A 1 84 ? 3.348 6.029 8.620 1.00 77.62 84 VAL A CA 1
ATOM 598 C C . VAL A 1 84 ? 1.891 6.028 9.085 1.00 77.62 84 VAL A C 1
ATOM 600 O O . VAL A 1 84 ? 1.622 6.189 10.266 1.00 77.62 84 VAL A O 1
ATOM 603 N N . MET A 1 85 ? 0.945 5.782 8.178 1.00 69.75 85 MET A N 1
ATOM 604 C CA . MET A 1 85 ? -0.479 5.652 8.505 1.00 69.75 85 MET A CA 1
ATOM 605 C C . MET A 1 85 ? -0.777 4.421 9.380 1.00 69.75 85 MET A C 1
ATOM 607 O O . MET A 1 85 ? -1.745 4.410 10.143 1.00 69.75 85 MET A O 1
ATOM 611 N N . ALA A 1 86 ? 0.027 3.366 9.250 1.00 70.81 86 ALA A N 1
ATOM 612 C CA . ALA A 1 86 ? -0.066 2.170 10.075 1.00 70.81 86 ALA A CA 1
ATOM 613 C C . ALA A 1 86 ? 0.609 2.337 11.446 1.00 70.81 86 ALA A C 1
ATOM 615 O O . ALA A 1 86 ? 0.261 1.594 12.370 1.00 70.81 86 ALA A O 1
ATOM 616 N N . ASP A 1 87 ? 1.544 3.282 11.578 1.00 66.50 87 ASP A N 1
ATOM 617 C CA . ASP A 1 87 ? 2.342 3.474 12.781 1.00 66.50 87 ASP A CA 1
ATOM 618 C C . ASP A 1 87 ? 1.526 4.101 13.923 1.00 66.50 87 ASP A C 1
ATOM 620 O O . ASP A 1 87 ? 0.755 5.040 13.735 1.00 66.50 87 ASP A O 1
ATOM 624 N N . GLN A 1 88 ? 1.667 3.536 15.125 1.00 56.47 88 GLN A N 1
ATOM 625 C CA . GLN A 1 88 ? 0.945 3.939 16.347 1.00 56.47 88 GLN A CA 1
ATOM 626 C C . GLN A 1 88 ? 1.886 4.031 17.558 1.00 56.47 88 GLN A C 1
ATOM 628 O O . GLN A 1 88 ? 1.462 3.873 18.704 1.00 56.47 88 GLN A O 1
ATOM 633 N N . THR A 1 89 ? 3.182 4.221 17.321 1.00 50.53 89 THR A N 1
ATOM 634 C CA . THR A 1 89 ? 4.206 4.016 18.354 1.00 50.53 89 THR A CA 1
ATOM 635 C C . THR A 1 89 ? 4.223 5.107 19.425 1.00 50.53 89 THR A C 1
ATOM 637 O O . THR A 1 89 ? 4.697 4.866 20.533 1.00 50.53 89 THR A O 1
ATOM 640 N N . GLU A 1 90 ? 3.637 6.273 19.156 1.00 44.47 90 GLU A N 1
ATOM 641 C CA . GLU A 1 90 ? 3.520 7.357 20.126 1.00 44.47 90 GLU A CA 1
ATOM 642 C C . GLU A 1 90 ? 2.039 7.603 20.464 1.00 44.47 90 GLU A C 1
ATOM 644 O O . GLU A 1 90 ? 1.327 8.279 19.738 1.00 44.47 90 GLU A O 1
ATOM 649 N N . HIS A 1 91 ? 1.602 7.071 21.613 1.00 42.69 91 HIS A N 1
ATOM 650 C CA . HIS A 1 91 ? 0.410 7.484 22.383 1.00 42.69 91 HIS A CA 1
ATOM 651 C C . HIS A 1 91 ? -0.961 6.846 22.117 1.00 42.69 91 HIS A C 1
ATOM 653 O O . HIS A 1 91 ? -1.936 7.328 22.678 1.00 42.69 91 HIS A O 1
ATOM 659 N N . GLY A 1 92 ? -1.096 5.746 21.365 1.00 48.59 92 GLY A N 1
ATOM 660 C CA . GLY A 1 92 ? -2.418 5.094 21.209 1.00 48.59 92 GLY A CA 1
ATOM 661 C C . GLY A 1 92 ? -3.490 5.988 20.558 1.00 48.59 92 GLY A C 1
ATOM 662 O O . GLY A 1 92 ? -4.655 5.607 20.471 1.00 48.59 92 GLY A O 1
ATOM 663 N N . ASP A 1 93 ? -3.055 7.143 20.069 1.00 49.25 93 ASP A N 1
ATOM 664 C CA . ASP A 1 93 ? -3.800 8.176 19.387 1.00 49.25 93 ASP A CA 1
ATOM 665 C C . ASP A 1 93 ? -3.242 8.136 17.967 1.00 49.25 93 ASP A C 1
ATOM 667 O O . ASP A 1 93 ? -2.203 8.716 17.653 1.00 49.25 93 ASP A O 1
ATOM 671 N N . GLY A 1 94 ? -3.794 7.258 17.127 1.00 51.69 94 GLY A N 1
ATOM 672 C CA . GLY A 1 94 ? -3.274 7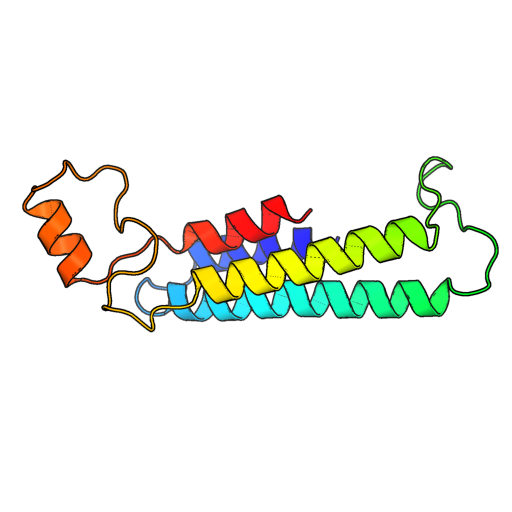.147 15.768 1.00 51.69 94 GLY A CA 1
ATOM 673 C C . GLY A 1 94 ? -3.443 8.488 15.038 1.00 51.69 94 GLY A C 1
ATOM 674 O O . GLY A 1 94 ? -4.326 9.271 15.373 1.00 51.69 94 GLY A O 1
ATOM 675 N N . SER A 1 95 ? -2.653 8.732 13.991 1.00 54.91 95 SER A N 1
ATOM 676 C CA . SER A 1 95 ? -2.555 10.037 13.305 1.00 54.91 95 SER A CA 1
ATOM 677 C C . SER A 1 95 ? -3.835 10.543 12.606 1.00 54.91 95 SER A C 1
ATOM 679 O O . SER A 1 95 ? -3.781 11.498 11.832 1.00 54.91 95 SER A O 1
ATOM 681 N N . PHE A 1 96 ? -4.975 9.886 12.817 1.00 53.16 96 PHE A N 1
ATOM 682 C CA . PHE A 1 96 ? -6.266 10.181 12.216 1.00 53.16 96 PHE A CA 1
ATOM 683 C C . PHE A 1 96 ? -7.358 10.185 13.284 1.00 53.16 96 PHE A C 1
ATOM 685 O O . PHE A 1 96 ? -7.466 9.249 14.078 1.00 53.16 96 PHE A O 1
ATOM 692 N N . ALA A 1 97 ? -8.209 11.212 13.262 1.00 49.22 97 ALA A N 1
ATOM 693 C CA . ALA A 1 97 ? -9.369 11.290 14.142 1.00 49.22 97 ALA A CA 1
ATOM 694 C C . ALA A 1 97 ? -10.261 10.053 13.955 1.00 49.22 97 ALA A C 1
ATOM 696 O O . ALA A 1 97 ? -10.620 9.694 12.829 1.00 49.22 97 ALA A O 1
ATOM 697 N N . GLY A 1 98 ? -10.627 9.402 15.059 1.00 53.84 98 GLY A N 1
ATOM 698 C CA . GLY A 1 98 ? -11.413 8.172 15.017 1.00 53.84 98 GLY A CA 1
ATOM 699 C C . GLY A 1 98 ? -12.805 8.332 14.397 1.00 53.84 98 GLY A C 1
ATOM 700 O O . GLY A 1 98 ? -13.290 7.440 13.696 1.00 53.84 98 GLY A O 1
ATOM 701 N N . GLN A 1 99 ? -13.390 9.521 14.554 1.00 51.91 99 GLN A N 1
ATOM 702 C CA . GLN A 1 99 ? -14.580 9.979 13.848 1.00 51.91 99 GLN A CA 1
ATOM 703 C C . GLN A 1 99 ? -14.420 11.461 13.468 1.00 51.91 99 GLN A C 1
ATOM 705 O O . GLN A 1 99 ? -14.437 12.318 14.346 1.00 51.91 99 GLN A O 1
ATOM 710 N N . PRO A 1 100 ? -14.347 11.807 12.169 1.00 54.12 100 PRO A N 1
ATOM 711 C CA . PRO A 1 100 ? -14.284 13.204 11.719 1.00 54.12 100 PRO A CA 1
ATOM 712 C C . PRO A 1 100 ? -15.551 14.022 12.018 1.00 54.12 100 PRO A C 1
ATOM 714 O O . PRO A 1 100 ? -15.570 15.228 11.796 1.00 54.12 100 PRO A O 1
ATOM 717 N N . ALA A 1 101 ? -16.628 13.352 12.440 1.00 57.00 101 ALA A N 1
ATOM 718 C CA . ALA A 1 101 ? -17.929 13.949 12.726 1.00 57.00 101 ALA A CA 1
ATOM 719 C C . ALA A 1 101 ? -18.165 14.205 14.223 1.00 57.00 101 ALA A C 1
ATOM 721 O O . ALA A 1 101 ? -19.198 14.777 14.574 1.00 57.00 101 ALA A O 1
ATOM 722 N N . ASP A 1 102 ? -17.248 13.778 15.098 1.00 55.34 102 ASP A N 1
ATOM 723 C CA . ASP A 1 102 ? -17.396 14.020 16.529 1.00 55.34 102 ASP A CA 1
ATOM 724 C C . ASP A 1 102 ? -17.075 15.488 16.831 1.00 55.34 102 ASP A C 1
ATOM 726 O O . ASP A 1 102 ? -16.094 16.056 16.350 1.00 55.34 102 ASP A O 1
ATOM 730 N N . VAL A 1 103 ? -17.954 16.129 17.601 1.00 61.84 103 VAL A N 1
ATOM 731 C CA . VAL A 1 103 ? -17.765 17.520 18.022 1.00 61.84 103 VAL A CA 1
ATOM 732 C C . VAL A 1 103 ? -16.589 17.565 19.009 1.00 61.84 103 VAL A C 1
ATOM 734 O O . VAL A 1 103 ? -16.597 16.750 19.940 1.00 61.84 103 VAL A O 1
ATOM 737 N N . PRO A 1 104 ? -15.630 18.503 18.861 1.00 60.34 104 PRO A N 1
ATOM 738 C CA . PRO A 1 104 ? -14.490 18.620 19.769 1.00 60.34 104 PRO A CA 1
ATOM 739 C C . PRO A 1 104 ? -14.922 18.744 21.238 1.00 60.34 104 PRO A C 1
ATOM 741 O O . PRO A 1 104 ? -15.761 19.584 21.572 1.00 60.34 104 PRO A O 1
ATOM 744 N N . GLY A 1 105 ? -14.353 17.916 22.112 1.00 61.84 105 GLY A N 1
ATOM 745 C CA . GLY A 1 105 ? -14.658 17.834 23.542 1.00 61.84 105 GLY A CA 1
ATOM 746 C C . GLY A 1 105 ? -15.953 17.088 23.880 1.00 61.84 105 GLY A C 1
ATOM 747 O O . GLY A 1 105 ? -16.463 17.215 24.994 1.00 61.84 105 GLY A O 1
ATOM 748 N N . SER A 1 106 ? -16.538 16.347 22.934 1.00 63.84 106 SER A N 1
ATOM 749 C CA . SER A 1 106 ? -17.758 15.580 23.191 1.00 63.84 106 SER A CA 1
ATOM 750 C C . SER A 1 106 ? -17.469 14.228 23.845 1.00 63.84 106 SER A C 1
ATOM 752 O O . SER A 1 106 ? -16.456 13.581 23.604 1.00 63.84 106 SER A O 1
ATOM 754 N N . ARG A 1 107 ? -18.443 13.728 24.612 1.00 60.44 107 ARG A N 1
ATOM 755 C CA . ARG A 1 107 ? -18.387 12.384 25.211 1.00 60.44 107 ARG A CA 1
ATOM 756 C C . ARG A 1 107 ? -18.263 11.268 24.158 1.00 60.44 107 ARG A C 1
ATOM 758 O O . ARG A 1 107 ? -17.834 10.168 24.483 1.00 60.44 107 ARG A O 1
ATOM 765 N N . ALA A 1 108 ? -18.687 11.535 22.918 1.00 58.69 108 ALA A N 1
ATOM 766 C CA . ALA A 1 108 ? -18.514 10.635 21.779 1.00 58.69 108 ALA A CA 1
ATOM 767 C C . ALA A 1 108 ? -17.044 10.567 21.341 1.00 58.69 108 ALA A C 1
ATOM 769 O O . ALA A 1 108 ? -16.528 9.465 21.206 1.00 58.69 108 ALA A O 1
ATOM 770 N N . GLU A 1 109 ? -16.357 11.709 21.251 1.00 59.66 109 GLU A N 1
ATOM 771 C CA . GLU A 1 109 ? -14.924 11.778 20.944 1.00 59.66 109 GLU A CA 1
ATOM 772 C C . GLU A 1 109 ? -14.082 11.048 22.001 1.00 59.66 109 GLU A C 1
ATOM 774 O O . GLU A 1 109 ? -13.243 10.220 21.649 1.00 59.66 109 GLU A O 1
ATOM 779 N N . GLU A 1 110 ? -14.365 11.273 23.291 1.00 58.25 110 GLU A N 1
ATOM 780 C CA . GLU A 1 110 ? -13.705 10.550 24.389 1.00 58.25 110 GLU A CA 1
ATOM 781 C C . GLU A 1 110 ? -13.912 9.036 24.268 1.00 58.25 110 GLU A C 1
ATOM 783 O O . GLU A 1 110 ? -12.967 8.270 24.429 1.00 58.25 110 GLU A O 1
ATOM 788 N N . MET A 1 111 ? -15.126 8.575 23.943 1.00 56.06 111 MET A N 1
ATOM 789 C CA . MET A 1 111 ? -15.398 7.146 23.740 1.00 56.06 111 MET A CA 1
ATOM 790 C C . MET A 1 111 ? -14.674 6.589 22.507 1.00 56.06 111 MET A C 1
ATOM 792 O O . MET A 1 111 ? -14.146 5.482 22.569 1.00 56.06 111 MET A O 1
ATOM 796 N N . THR A 1 112 ? -14.609 7.339 21.409 1.00 56.91 112 THR A N 1
ATOM 797 C CA . THR A 1 112 ? -13.918 6.947 20.173 1.00 56.91 112 THR A CA 1
ATOM 798 C C . THR A 1 112 ? -12.402 6.837 20.388 1.00 56.91 112 THR A C 1
ATOM 800 O O . THR A 1 112 ? -11.797 5.851 19.955 1.00 56.91 112 THR A O 1
ATOM 803 N N . GLN A 1 113 ? -11.804 7.791 21.113 1.00 58.66 113 GLN A N 1
ATOM 804 C CA . GLN A 1 113 ? -10.395 7.760 21.524 1.00 58.66 113 GLN A CA 1
ATOM 805 C C . GLN A 1 113 ? -10.129 6.619 22.518 1.00 58.66 113 GLN A C 1
ATOM 807 O O . GLN A 1 113 ? -9.221 5.817 22.306 1.00 58.66 113 GLN A O 1
ATOM 812 N N . HIS A 1 114 ? -10.973 6.453 23.545 1.00 54.09 114 HIS A N 1
ATOM 813 C CA . HIS A 1 114 ? -10.856 5.353 24.512 1.00 54.09 114 HIS A CA 1
ATOM 814 C C . HIS A 1 114 ? -10.996 3.962 23.873 1.00 54.09 114 HIS A C 1
ATOM 816 O O . HIS A 1 114 ? -10.410 3.000 24.371 1.00 54.09 114 HIS A O 1
ATOM 822 N N . LEU A 1 115 ? -11.758 3.83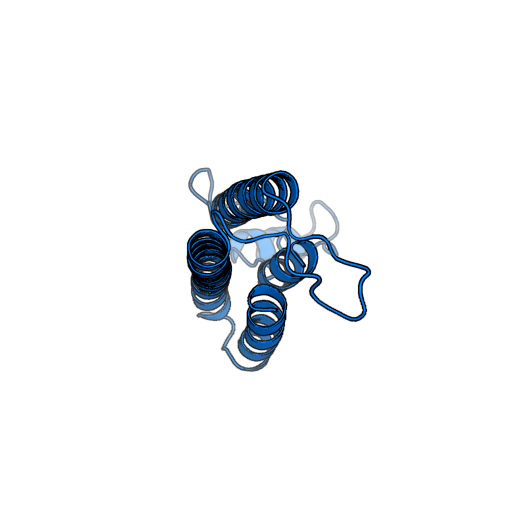8 22.782 1.00 54.72 115 LEU A N 1
ATOM 823 C CA . LEU A 1 115 ? -11.929 2.595 22.025 1.00 54.72 115 LEU A CA 1
ATOM 824 C C . LEU A 1 115 ? -10.863 2.393 20.932 1.00 54.72 115 LEU A C 1
ATOM 826 O O . LEU A 1 115 ? -10.861 1.340 20.292 1.00 54.72 115 LEU A O 1
ATOM 830 N N . GLY A 1 116 ? -9.975 3.370 20.695 1.00 55.28 116 GLY A N 1
ATOM 831 C CA . GLY A 1 116 ? -8.973 3.329 19.622 1.00 55.28 116 GLY A CA 1
ATOM 832 C C . GLY A 1 116 ? -9.592 3.143 18.231 1.00 55.28 116 GLY A C 1
ATOM 833 O O . GLY A 1 116 ? -8.996 2.514 17.348 1.00 55.28 116 GLY A O 1
ATOM 834 N N . TYR A 1 117 ? -10.833 3.605 18.052 1.00 52.56 117 TYR A N 1
ATOM 835 C CA . TYR A 1 117 ? -11.618 3.342 16.855 1.00 52.56 117 TYR A CA 1
ATOM 836 C C . TYR A 1 117 ? -11.131 4.250 15.731 1.00 52.56 117 TYR A C 1
ATOM 838 O O . TYR A 1 117 ? -11.292 5.456 15.806 1.00 52.56 117 TYR A O 1
ATOM 846 N N . GLN A 1 118 ? -10.541 3.681 14.682 1.00 60.47 118 GLN A N 1
ATOM 847 C CA . GLN A 1 118 ? -10.149 4.404 13.471 1.00 60.47 118 GLN A CA 1
ATOM 848 C C . GLN A 1 118 ? -10.767 3.741 12.249 1.00 60.47 118 GLN A C 1
ATOM 850 O O . GLN A 1 118 ? -10.764 2.511 12.131 1.00 60.47 118 GLN A O 1
ATOM 855 N N . ARG A 1 119 ? -11.277 4.555 11.317 1.00 59.91 119 ARG A N 1
ATOM 856 C CA . ARG A 1 119 ? -11.816 4.041 10.056 1.00 59.91 119 ARG A CA 1
ATOM 857 C C . ARG A 1 119 ? -10.703 3.443 9.209 1.00 59.91 119 ARG A C 1
ATOM 859 O O . ARG A 1 119 ? -9.738 4.110 8.850 1.00 59.91 119 ARG A O 1
ATOM 866 N N . SER A 1 120 ? -10.870 2.170 8.877 1.00 65.69 120 SER A N 1
ATOM 867 C CA . SER A 1 120 ? -9.950 1.412 8.039 1.00 65.69 120 SER A CA 1
ATOM 868 C C . SER A 1 120 ? -10.070 1.817 6.559 1.00 65.69 120 SER A C 1
ATOM 870 O O . SER A 1 120 ? -9.080 1.787 5.842 1.00 65.69 120 SER A O 1
ATOM 872 N N . GLU A 1 121 ? -11.204 2.398 6.147 1.00 69.38 121 GLU A N 1
ATOM 873 C CA . GLU A 1 121 ? -11.474 2.954 4.805 1.00 69.38 121 GLU A CA 1
ATOM 874 C C . GLU A 1 121 ? -10.356 3.833 4.207 1.00 69.38 121 GLU A C 1
ATOM 876 O O . GLU A 1 121 ? -10.237 3.942 2.988 1.00 69.38 121 GLU A O 1
ATOM 881 N N . MET A 1 122 ? -9.501 4.439 5.032 1.00 73.75 122 MET A N 1
ATOM 882 C CA . MET A 1 122 ? -8.391 5.252 4.543 1.00 73.75 122 MET A CA 1
ATOM 883 C C . MET A 1 122 ? -7.309 4.434 3.811 1.00 73.75 122 MET A C 1
ATOM 885 O O . MET A 1 122 ? -6.675 4.947 2.891 1.00 73.75 122 MET A O 1
ATOM 889 N N . PHE A 1 123 ? -7.135 3.150 4.144 1.00 67.75 123 PHE A N 1
ATOM 890 C CA . PHE A 1 123 ? -6.175 2.257 3.485 1.00 67.75 123 PHE A CA 1
ATOM 891 C C . PHE A 1 123 ? -6.532 1.945 2.019 1.00 67.75 123 PHE A C 1
ATOM 893 O O . PHE A 1 123 ? -5.658 2.099 1.162 1.00 67.75 123 PHE A O 1
ATOM 900 N N . PRO A 1 124 ? -7.770 1.537 1.667 1.00 69.50 124 PRO A N 1
ATOM 901 C CA . PRO A 1 124 ? -8.155 1.367 0.267 1.00 69.50 124 PRO A CA 1
ATOM 902 C C . PRO A 1 124 ? -8.189 2.695 -0.501 1.00 69.50 124 PRO A C 1
ATOM 904 O O . PRO A 1 124 ? -7.816 2.716 -1.672 1.00 69.50 124 PRO A O 1
ATOM 907 N N . LEU A 1 125 ? -8.555 3.813 0.139 1.00 74.19 125 LEU A N 1
ATOM 908 C CA . LEU A 1 125 ? -8.485 5.137 -0.495 1.00 74.19 125 LEU A CA 1
ATOM 909 C C . LEU A 1 125 ? -7.042 5.538 -0.839 1.00 74.19 125 LEU A C 1
ATOM 911 O O . LEU A 1 125 ? -6.794 6.054 -1.929 1.00 74.19 125 LEU A O 1
ATOM 915 N N . ALA A 1 126 ? -6.078 5.235 0.035 1.00 76.00 126 ALA A N 1
ATOM 916 C CA . ALA A 1 126 ? -4.661 5.452 -0.246 1.00 76.00 126 ALA A CA 1
ATOM 917 C C . ALA A 1 126 ? -4.175 4.625 -1.452 1.00 76.00 126 ALA A C 1
ATOM 919 O O . ALA A 1 126 ? -3.414 5.134 -2.272 1.00 76.00 126 ALA A O 1
ATOM 920 N N . LEU A 1 127 ? -4.657 3.383 -1.613 1.00 68.44 127 LEU A N 1
ATOM 921 C CA . LEU A 1 127 ? -4.352 2.569 -2.797 1.00 68.44 127 LEU A CA 1
ATOM 922 C C . LEU A 1 127 ? -4.932 3.176 -4.082 1.00 68.44 127 LEU A C 1
ATOM 924 O O . LEU A 1 127 ? -4.252 3.158 -5.105 1.00 68.44 127 LEU A O 1
ATOM 928 N N . PHE A 1 128 ? -6.146 3.740 -4.035 1.00 75.31 128 PHE A N 1
ATOM 929 C CA . PHE A 1 128 ? -6.737 4.447 -5.179 1.00 75.31 128 PHE A CA 1
ATOM 930 C C . PHE A 1 128 ? -5.94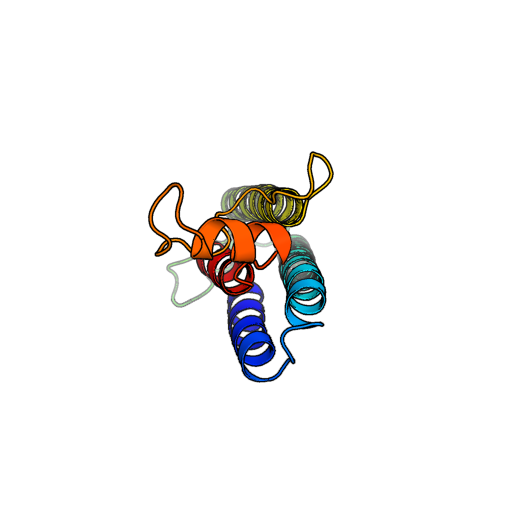2 5.693 -5.581 1.00 75.31 128 PHE A C 1
ATOM 932 O O . PHE A 1 128 ? -5.803 5.957 -6.770 1.00 75.31 128 PHE A O 1
ATOM 939 N N . SER A 1 129 ? -5.386 6.431 -4.616 1.00 80.00 129 SER A N 1
ATOM 940 C CA . SER A 1 129 ? -4.560 7.617 -4.888 1.00 80.00 129 SER A CA 1
ATOM 941 C C . SER A 1 129 ? -3.235 7.304 -5.595 1.00 80.00 129 SER A C 1
ATOM 943 O O . SER A 1 129 ? -2.574 8.227 -6.069 1.00 80.00 129 SER A O 1
ATOM 945 N N . LEU A 1 130 ? -2.813 6.037 -5.610 1.00 75.19 130 LEU A N 1
ATOM 946 C CA . LEU A 1 130 ? -1.536 5.594 -6.171 1.00 75.19 130 LEU A CA 1
ATOM 947 C C . LEU A 1 130 ? -1.662 5.059 -7.614 1.00 75.19 130 LEU A C 1
ATOM 949 O O . LEU A 1 130 ? -0.667 4.604 -8.182 1.00 75.19 130 LEU A O 1
ATOM 953 N N . ILE A 1 131 ? -2.882 5.050 -8.167 1.00 74.94 131 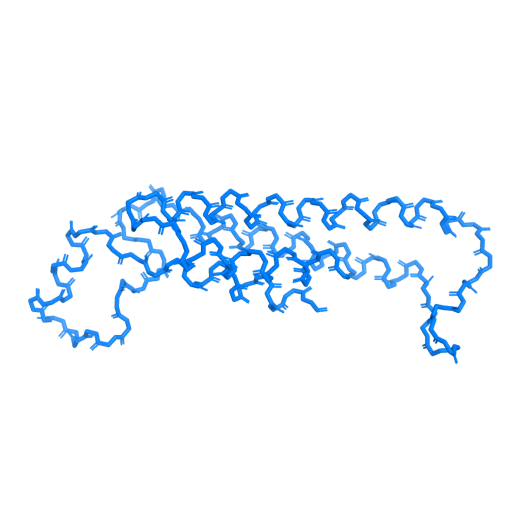ILE A N 1
ATOM 954 C CA . ILE A 1 131 ? -3.213 4.607 -9.533 1.00 74.94 131 ILE A CA 1
ATOM 955 C C . ILE A 1 131 ? -2.929 5.733 -10.523 1.00 74.94 131 ILE A C 1
ATOM 957 O O . ILE A 1 131 ? -2.340 5.404 -11.577 1.00 74.94 131 ILE A O 1
#

pLDDT: mean 70.16, std 12.29, range [42.69, 88.44]

Organism: Streptococcus agalactiae (NCBI:txid1311)

Sequence (131 aa):
MVLLAGAIVGVLIEAFVPAGARRKVQVVWSVISVLAAAVALTIVGIETYGKMPQTVGAGEYNADGLTFGAQAIMLIIGLLSILVMADQTEHGDGSFAGQPADVPGSRAEEMTQHLGYQRSEMFPLALFSLI

Secondary structure (DSSP, 8-state):
-HHHHHHHHHHHHHHHS-HHHHHHHHHHHHHHHHHHHHHHHHHHHHHHTTS---EETTTTEE--HHHHHHHHHHHHHHHHHHHHHH--TTTS--SS-S-TTSPTT-HHHHHHHHTT---TTHHHHHHHTT-

Radius of gyration: 18.62 Å; chains: 1; bounding box: 36×27×55 Å

Foldseek 3Di:
DLLVVLLVVLVVLLVPPDQVCSLVVLLVSLLVSLVVVLVVLVVVCVVCPPPDQDQDPPNPDRPDPVVSVVLNVLSVVLNVVSVLQSDDPPDLQGPDQLDPPDDPPDPVSVVSSVVSHHDSVVSSVSSVVSD